Protein AF-A0A0Q2UZ73-F1 (afdb_monomer)

Radius of gyration: 14.59 Å; Cα contacts (8 Å, |Δi|>4): 124; chains: 1; bounding box: 37×30×36 Å

Nearest PDB structures (foldseek):
  9h9e-assembly1_C  TM=4.971E-01  e=5.680E+00  Homo sapiens

Structure (mmCIF, N/CA/C/O backbone):
data_AF-A0A0Q2UZ73-F1
#
_entry.id   AF-A0A0Q2UZ73-F1
#
loop_
_atom_site.group_PDB
_atom_site.id
_atom_site.type_symbol
_atom_site.label_atom_id
_atom_site.label_alt_id
_atom_site.label_comp_id
_atom_site.label_asym_id
_atom_site.label_entity_id
_atom_site.label_seq_id
_atom_site.pdbx_PDB_ins_code
_atom_site.Cartn_x
_atom_site.Cartn_y
_atom_site.Cartn_z
_atom_site.occupancy
_atom_site.B_iso_or_equiv
_atom_site.auth_seq_id
_atom_site.auth_comp_id
_atom_site.auth_asym_id
_atom_site.auth_atom_id
_atom_site.pdbx_PDB_model_num
ATOM 1 N N . MET A 1 1 ? -11.666 -22.172 12.267 1.00 48.97 1 MET A N 1
ATOM 2 C CA . MET A 1 1 ? -11.382 -21.158 13.307 1.00 48.97 1 MET A CA 1
ATOM 3 C C . MET A 1 1 ? -9.890 -20.778 13.339 1.00 48.97 1 MET A C 1
ATOM 5 O O . MET A 1 1 ? -9.358 -20.546 14.404 1.00 48.97 1 MET A O 1
ATOM 9 N N . ALA A 1 2 ? -9.209 -20.709 12.183 1.00 58.88 2 ALA A N 1
ATOM 10 C CA . ALA A 1 2 ? -7.788 -20.316 12.096 1.00 58.88 2 ALA A CA 1
ATOM 11 C C . ALA A 1 2 ? -7.580 -19.090 11.185 1.00 58.88 2 ALA A C 1
ATOM 13 O O . ALA A 1 2 ? -6.756 -18.236 11.463 1.00 58.88 2 ALA A O 1
ATOM 14 N N . ILE A 1 3 ? -8.397 -18.950 10.134 1.00 57.03 3 ILE A N 1
ATOM 15 C CA . ILE A 1 3 ? -8.316 -17.821 9.191 1.00 57.03 3 ILE A CA 1
ATOM 16 C C . ILE A 1 3 ? -8.747 -16.497 9.840 1.00 57.03 3 ILE A C 1
ATOM 18 O O . ILE A 1 3 ? -8.161 -15.456 9.571 1.00 57.03 3 ILE A O 1
ATOM 22 N N . GLY A 1 4 ? -9.750 -16.550 10.727 1.00 61.97 4 GLY A N 1
ATOM 23 C CA . GLY A 1 4 ? -10.251 -15.367 11.430 1.00 61.97 4 GLY A CA 1
ATOM 24 C C . GLY A 1 4 ? -9.203 -14.721 12.335 1.00 61.97 4 GLY A C 1
ATOM 25 O O . GLY A 1 4 ? -9.165 -13.500 12.423 1.00 61.97 4 GLY A O 1
ATOM 26 N N . ASP A 1 5 ? -8.322 -15.532 12.928 1.00 76.19 5 ASP A N 1
ATOM 27 C CA . ASP A 1 5 ? -7.237 -15.067 13.796 1.00 76.19 5 ASP A CA 1
ATOM 28 C C . ASP A 1 5 ? -6.180 -14.287 13.000 1.00 76.19 5 ASP A C 1
ATOM 30 O O . ASP A 1 5 ? -5.771 -13.196 13.383 1.00 76.19 5 ASP A O 1
ATOM 34 N N . VAL A 1 6 ? -5.823 -14.781 11.809 1.00 84.75 6 VAL A N 1
ATOM 35 C CA . VAL A 1 6 ? -4.854 -14.115 10.924 1.00 84.75 6 VAL A CA 1
ATOM 36 C C . VAL A 1 6 ? -5.387 -12.771 10.422 1.00 84.75 6 VAL A C 1
ATOM 38 O O . VAL A 1 6 ? -4.671 -11.773 10.445 1.00 84.75 6 VAL A O 1
ATOM 41 N N . THR A 1 7 ? -6.650 -12.699 9.994 1.00 88.50 7 THR A N 1
ATOM 42 C CA . THR A 1 7 ? -7.236 -11.440 9.491 1.00 88.50 7 THR A CA 1
ATOM 43 C C . THR A 1 7 ? -7.506 -10.409 10.586 1.00 88.50 7 THR A C 1
ATOM 45 O O . THR A 1 7 ? -7.670 -9.230 10.274 1.00 88.50 7 THR A O 1
ATOM 48 N N . ASN A 1 8 ? -7.549 -10.828 11.857 1.00 89.50 8 ASN A N 1
ATOM 49 C CA . ASN A 1 8 ? -7.750 -9.915 12.981 1.00 89.50 8 ASN A CA 1
ATOM 50 C C . ASN A 1 8 ? -6.467 -9.182 13.403 1.00 89.50 8 ASN A C 1
ATOM 52 O O . ASN A 1 8 ? -6.518 -8.333 14.282 1.00 89.50 8 ASN A O 1
ATOM 56 N N . GLN A 1 9 ? -5.327 -9.476 12.777 1.00 92.88 9 GLN A N 1
ATOM 57 C CA . GLN A 1 9 ? -4.052 -8.852 13.114 1.00 92.88 9 GLN A CA 1
ATOM 58 C C . GLN A 1 9 ? -3.743 -7.699 12.163 1.00 92.88 9 GLN A C 1
ATOM 60 O O . GLN A 1 9 ? -3.730 -7.863 10.937 1.00 92.88 9 GLN A O 1
ATOM 65 N N . ARG A 1 10 ? -3.392 -6.534 12.709 1.00 93.62 10 ARG A N 1
ATOM 66 C CA . ARG A 1 10 ? -2.918 -5.379 11.921 1.00 93.62 10 ARG A CA 1
ATOM 67 C C . ARG A 1 10 ? -1.673 -5.719 11.111 1.00 93.62 10 ARG A C 1
ATOM 69 O O . ARG A 1 10 ? -1.500 -5.218 9.999 1.00 93.62 10 ARG A O 1
ATOM 76 N N . GLY A 1 11 ? -0.834 -6.601 11.657 1.00 94.25 11 GLY A N 1
ATOM 77 C CA . GLY A 1 11 ? 0.359 -7.120 10.997 1.00 94.25 11 GLY A CA 1
ATOM 78 C C . GLY A 1 11 ? 0.055 -7.777 9.651 1.00 94.25 11 GLY A C 1
ATOM 79 O O . GLY A 1 11 ? 0.790 -7.551 8.694 1.00 94.25 11 GLY A O 1
ATOM 80 N N . THR A 1 12 ? -1.056 -8.505 9.527 1.00 94.69 12 THR A N 1
ATOM 81 C CA . THR A 1 12 ? -1.464 -9.162 8.274 1.00 94.69 12 THR A CA 1
ATOM 82 C C . THR A 1 12 ? -1.754 -8.146 7.175 1.00 94.69 12 THR A C 1
ATOM 84 O O . THR A 1 12 ? -1.249 -8.259 6.060 1.00 94.69 12 THR A O 1
ATOM 87 N N . TRP A 1 13 ? -2.515 -7.101 7.490 1.00 95.38 13 TRP A N 1
ATOM 8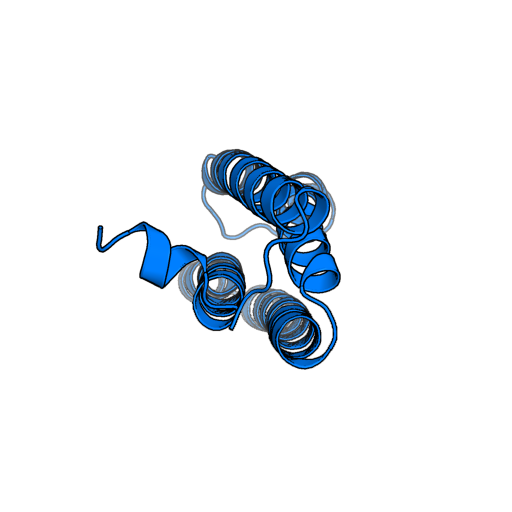8 C CA . TRP A 1 13 ? -2.849 -6.047 6.531 1.00 95.38 13 TRP A CA 1
ATOM 89 C C . TRP A 1 13 ? -1.619 -5.227 6.132 1.00 95.38 13 TRP A C 1
ATOM 91 O O . TRP A 1 13 ? -1.416 -4.941 4.952 1.00 95.38 13 TRP A O 1
ATOM 101 N N . ALA A 1 14 ? -0.759 -4.901 7.100 1.00 96.69 14 ALA A N 1
ATOM 102 C CA . ALA A 1 14 ? 0.469 -4.154 6.850 1.00 96.69 14 ALA A CA 1
ATOM 103 C C . ALA A 1 14 ? 1.478 -4.947 6.008 1.00 96.69 14 ALA A C 1
ATOM 105 O O . ALA A 1 14 ? 2.029 -4.415 5.047 1.00 96.69 14 ALA A O 1
ATOM 106 N N . THR A 1 15 ? 1.699 -6.223 6.333 1.00 96.00 15 THR A N 1
ATOM 107 C CA . THR A 1 15 ? 2.591 -7.100 5.556 1.00 96.00 15 THR A CA 1
ATOM 108 C C . THR A 1 15 ? 2.069 -7.328 4.145 1.00 96.00 15 THR A C 1
ATOM 110 O O . THR A 1 15 ? 2.860 -7.295 3.209 1.00 96.00 15 THR A O 1
ATOM 113 N N . THR A 1 16 ? 0.752 -7.471 3.973 1.00 95.62 16 THR A N 1
ATOM 114 C CA . THR A 1 16 ? 0.130 -7.583 2.647 1.00 95.62 16 THR A CA 1
ATOM 115 C C . THR A 1 16 ? 0.389 -6.335 1.802 1.00 95.62 16 THR A C 1
ATOM 117 O O . THR A 1 16 ? 0.872 -6.459 0.681 1.00 95.62 16 THR A O 1
ATOM 120 N N . MET A 1 17 ? 0.169 -5.135 2.354 1.00 96.19 17 MET A N 1
ATOM 121 C CA . MET A 1 17 ? 0.469 -3.868 1.670 1.00 96.19 17 MET A CA 1
ATOM 122 C C . MET A 1 17 ? 1.949 -3.781 1.255 1.00 96.19 17 MET A C 1
ATOM 124 O O . MET A 1 17 ? 2.264 -3.484 0.105 1.00 96.19 17 MET A O 1
ATOM 128 N N . VAL A 1 18 ? 2.875 -4.084 2.171 1.00 96.69 18 VAL A N 1
ATOM 129 C CA . VAL A 1 18 ? 4.319 -4.059 1.874 1.00 96.69 18 VAL A CA 1
ATOM 130 C C . VAL A 1 18 ? 4.684 -5.070 0.785 1.00 96.69 18 VAL A C 1
ATOM 132 O O . VAL A 1 18 ? 5.444 -4.738 -0.125 1.00 96.69 18 VAL A O 1
ATOM 135 N N . ALA A 1 19 ? 4.137 -6.286 0.856 1.00 95.00 19 ALA A N 1
ATOM 136 C CA . ALA A 1 19 ? 4.399 -7.330 -0.126 1.00 95.00 19 ALA A CA 1
ATOM 137 C C . ALA A 1 19 ? 3.952 -6.895 -1.526 1.00 95.00 19 ALA A C 1
ATOM 139 O O . ALA A 1 19 ? 4.757 -6.959 -2.454 1.00 95.00 19 ALA A O 1
ATOM 140 N N . ILE A 1 20 ? 2.723 -6.387 -1.662 1.00 92.56 20 ILE A N 1
ATOM 141 C CA . ILE A 1 20 ? 2.170 -5.921 -2.942 1.00 92.56 20 ILE A CA 1
ATOM 142 C C . ILE A 1 20 ? 3.056 -4.821 -3.547 1.00 92.56 20 ILE A C 1
ATOM 144 O O . ILE A 1 20 ? 3.501 -4.958 -4.686 1.00 92.56 20 ILE A O 1
ATOM 148 N N . ALA A 1 21 ? 3.408 -3.797 -2.763 1.00 92.81 21 ALA A N 1
ATOM 149 C CA . ALA A 1 21 ? 4.227 -2.682 -3.243 1.00 92.81 21 ALA A CA 1
ATOM 150 C C . ALA A 1 21 ? 5.657 -3.105 -3.643 1.00 92.81 21 ALA A C 1
ATOM 152 O O . ALA A 1 21 ? 6.256 -2.527 -4.551 1.00 92.81 21 ALA A O 1
ATOM 153 N N . SER A 1 22 ? 6.223 -4.128 -2.992 1.00 94.31 22 SER A N 1
ATOM 154 C CA . SER A 1 22 ? 7.602 -4.570 -3.250 1.00 94.31 22 SER A CA 1
ATOM 155 C C . SER A 1 22 ? 7.814 -5.213 -4.628 1.00 94.31 22 SER A C 1
ATOM 157 O O . SER A 1 22 ? 8.927 -5.164 -5.155 1.00 94.31 22 SER A O 1
ATOM 159 N N . PHE A 1 23 ? 6.769 -5.767 -5.254 1.00 92.44 23 PHE A N 1
ATOM 160 C CA . PHE A 1 23 ? 6.894 -6.431 -6.558 1.00 92.44 23 PHE A CA 1
ATOM 161 C C . PHE A 1 23 ? 7.304 -5.473 -7.683 1.00 92.44 23 PHE A C 1
ATOM 163 O O . PHE A 1 23 ? 8.058 -5.876 -8.567 1.00 92.44 23 PHE A O 1
ATOM 170 N N . TYR A 1 24 ? 6.913 -4.197 -7.619 1.00 90.88 24 TYR A N 1
ATOM 171 C CA . TYR A 1 24 ? 7.366 -3.187 -8.584 1.00 90.88 24 TYR A CA 1
ATOM 172 C C . TYR A 1 24 ? 8.883 -2.990 -8.564 1.00 90.88 24 TYR A C 1
ATOM 174 O O . TYR A 1 24 ? 9.493 -2.808 -9.616 1.00 90.88 24 TYR A O 1
ATOM 182 N N . VAL A 1 25 ? 9.513 -3.106 -7.391 1.00 93.88 25 VAL A N 1
ATOM 183 C CA . VAL A 1 25 ? 10.977 -3.059 -7.268 1.00 93.88 25 VAL A CA 1
ATOM 184 C C . VAL A 1 25 ? 11.610 -4.269 -7.951 1.00 93.88 25 VAL A C 1
ATOM 186 O O . VAL A 1 25 ? 12.607 -4.126 -8.650 1.00 93.88 25 VAL A O 1
ATOM 189 N N . VAL A 1 26 ? 11.015 -5.457 -7.801 1.00 94.44 26 VAL A N 1
ATOM 190 C CA . VAL A 1 26 ? 11.495 -6.680 -8.465 1.00 94.44 26 VAL A CA 1
ATOM 191 C C . VAL A 1 26 ? 11.408 -6.542 -9.985 1.00 94.44 26 VAL A C 1
ATOM 193 O O . VAL A 1 26 ? 12.374 -6.858 -10.678 1.00 94.44 26 VAL A O 1
ATOM 196 N N . PHE A 1 27 ? 10.296 -6.017 -10.505 1.00 92.19 27 PHE A N 1
ATOM 197 C CA . PHE A 1 27 ? 10.153 -5.764 -11.939 1.00 92.19 27 PHE A CA 1
ATOM 198 C C . PHE A 1 27 ? 11.155 -4.721 -12.443 1.00 92.19 27 PHE A C 1
ATOM 200 O O . PHE A 1 27 ? 11.766 -4.931 -13.488 1.00 92.19 27 PHE A O 1
ATOM 207 N N . ALA A 1 28 ? 11.386 -3.645 -11.689 1.00 92.25 28 ALA A N 1
ATOM 208 C CA . ALA A 1 28 ? 12.385 -2.636 -12.037 1.00 92.25 28 ALA A CA 1
ATOM 209 C C . ALA A 1 28 ? 13.818 -3.203 -12.036 1.00 92.25 28 ALA A C 1
ATOM 211 O O . ALA A 1 28 ? 14.637 -2.877 -12.889 1.00 92.25 28 ALA A O 1
ATOM 212 N N . ILE A 1 29 ? 14.140 -4.103 -11.102 1.00 94.69 29 ILE A N 1
ATOM 213 C CA . ILE A 1 29 ? 15.432 -4.806 -11.111 1.00 94.69 29 ILE A CA 1
ATOM 214 C C . ILE A 1 29 ? 15.555 -5.680 -12.366 1.00 94.69 29 ILE A C 1
ATOM 216 O O . ILE A 1 29 ? 16.630 -5.752 -12.960 1.00 94.69 29 ILE A O 1
ATOM 220 N N . GLN A 1 30 ? 14.464 -6.325 -12.784 1.00 93.94 30 GLN A N 1
ATOM 221 C CA . GLN A 1 30 ? 14.435 -7.162 -13.982 1.00 93.94 30 GLN A CA 1
ATOM 222 C C . GLN A 1 30 ? 14.572 -6.352 -15.283 1.00 93.94 30 GLN A C 1
ATOM 224 O O . GLN A 1 30 ? 15.186 -6.853 -16.226 1.00 93.94 30 GLN A O 1
ATOM 229 N N . SER A 1 31 ? 14.028 -5.131 -15.354 1.00 89.50 31 SER A N 1
ATOM 230 C CA . SER A 1 31 ? 14.192 -4.248 -16.522 1.00 89.50 31 SER A CA 1
ATOM 231 C C . SER A 1 31 ? 15.629 -3.728 -16.664 1.00 89.50 31 SER A C 1
ATOM 233 O O . SER A 1 31 ? 16.082 -3.464 -17.778 1.00 89.50 31 SER A O 1
ATOM 235 N N . GLY A 1 32 ? 16.366 -3.634 -15.551 1.00 89.94 32 GLY A N 1
ATOM 236 C CA . GLY A 1 32 ? 17.765 -3.206 -15.512 1.00 89.94 32 GLY A CA 1
ATOM 237 C C . GLY A 1 32 ? 17.961 -1.687 -15.559 1.00 89.94 32 GLY A C 1
ATOM 238 O O . GLY A 1 32 ? 19.105 -1.229 -15.595 1.00 89.94 32 GLY A O 1
ATOM 239 N N . ASP A 1 33 ? 16.883 -0.899 -15.535 1.00 90.94 33 ASP A N 1
ATOM 240 C CA . ASP A 1 33 ? 16.959 0.562 -15.510 1.00 90.94 33 ASP A CA 1
ATOM 241 C C . ASP A 1 33 ? 17.137 1.075 -14.071 1.00 90.94 33 ASP A C 1
ATOM 243 O O . ASP A 1 33 ? 16.291 0.900 -13.195 1.00 90.94 33 ASP A O 1
ATOM 247 N N . THR A 1 34 ? 18.254 1.766 -13.823 1.00 93.44 34 THR A N 1
ATOM 248 C CA . THR A 1 34 ? 18.570 2.331 -12.502 1.00 93.44 34 THR A CA 1
ATOM 249 C C . THR A 1 34 ? 17.540 3.367 -12.056 1.00 93.44 34 THR A C 1
ATOM 251 O O . THR A 1 34 ? 17.223 3.441 -10.867 1.00 93.44 34 THR A O 1
ATOM 254 N N . LEU A 1 35 ? 17.012 4.169 -12.985 1.00 91.88 35 LEU A N 1
ATOM 255 C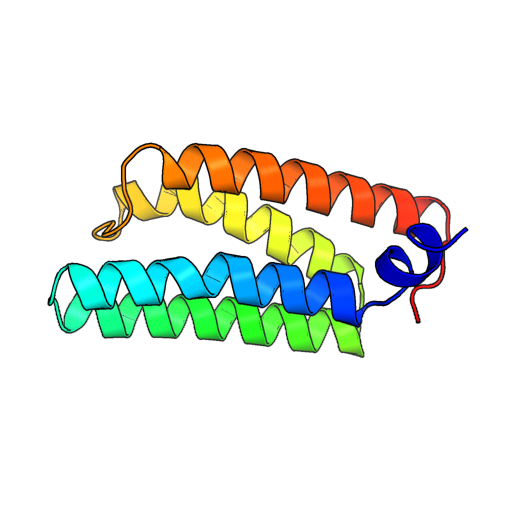 CA . LEU A 1 35 ? 16.015 5.183 -12.664 1.00 91.88 35 LEU A CA 1
ATOM 256 C C . LEU A 1 35 ? 14.703 4.528 -12.228 1.00 91.88 35 LEU A C 1
ATOM 258 O O . LEU A 1 35 ? 14.140 4.932 -11.210 1.00 91.88 35 LEU A O 1
ATOM 262 N N . GLU A 1 36 ? 14.254 3.493 -12.942 1.00 91.00 36 GLU A N 1
ATOM 263 C CA . GLU A 1 36 ? 13.068 2.721 -12.555 1.00 91.00 36 GLU A CA 1
ATOM 264 C C . GLU A 1 36 ? 13.252 2.094 -11.171 1.00 91.00 36 GLU A C 1
ATOM 266 O O . GLU A 1 36 ? 12.363 2.210 -10.326 1.00 91.00 36 GLU A O 1
ATOM 271 N N . ILE A 1 37 ? 14.420 1.507 -10.889 1.00 94.00 37 ILE A N 1
ATOM 272 C CA . ILE A 1 37 ? 14.712 0.911 -9.576 1.00 94.00 37 ILE A CA 1
ATOM 273 C C . ILE A 1 37 ? 14.593 1.959 -8.467 1.00 94.00 37 ILE A C 1
ATOM 275 O O . ILE A 1 37 ? 13.932 1.708 -7.458 1.00 94.00 37 ILE A O 1
ATOM 279 N N . VAL A 1 38 ? 15.202 3.137 -8.637 1.00 95.56 38 VAL A N 1
ATOM 280 C CA . VAL A 1 38 ? 15.167 4.209 -7.628 1.00 95.56 38 VAL A CA 1
ATOM 281 C C . VAL A 1 38 ? 13.741 4.714 -7.409 1.00 95.56 38 VAL A C 1
ATOM 283 O O . VAL A 1 38 ? 13.308 4.839 -6.260 1.00 95.56 38 VAL A O 1
ATOM 286 N N . VAL A 1 39 ? 12.998 4.970 -8.489 1.00 93.12 39 VAL A N 1
ATOM 287 C CA . VAL A 1 39 ? 11.619 5.474 -8.417 1.00 93.12 39 VAL A CA 1
ATOM 288 C C . VAL A 1 39 ? 10.703 4.460 -7.733 1.00 93.12 39 VAL A C 1
ATOM 290 O O . VAL A 1 39 ? 10.037 4.802 -6.752 1.00 93.12 39 VAL A O 1
ATOM 293 N N . HIS A 1 40 ? 10.712 3.204 -8.184 1.00 92.88 40 HIS A N 1
ATOM 294 C CA . HIS A 1 40 ? 9.850 2.154 -7.630 1.00 92.88 40 HIS A CA 1
ATOM 295 C C . HIS A 1 40 ? 10.241 1.774 -6.199 1.00 92.88 40 HIS A C 1
ATOM 297 O O . HIS A 1 40 ? 9.365 1.508 -5.378 1.00 92.88 40 HIS A O 1
ATOM 303 N N . THR A 1 41 ? 11.525 1.857 -5.836 1.00 95.75 41 THR A N 1
ATOM 304 C CA . THR A 1 41 ? 11.968 1.697 -4.437 1.00 95.75 41 THR A CA 1
ATOM 305 C C . THR A 1 41 ? 11.454 2.830 -3.550 1.00 95.75 41 THR A C 1
ATOM 307 O O . THR A 1 41 ? 10.998 2.582 -2.431 1.00 95.75 41 THR A O 1
ATOM 310 N N . GLY A 1 42 ? 11.488 4.075 -4.035 1.00 95.62 42 GLY A N 1
ATOM 311 C CA . GLY A 1 42 ? 10.937 5.225 -3.316 1.00 95.62 42 GLY A CA 1
ATOM 312 C C . GLY A 1 42 ? 9.434 5.086 -3.068 1.00 95.62 42 GLY A C 1
ATOM 313 O O . GLY A 1 42 ? 8.968 5.293 -1.946 1.00 95.62 42 GLY A O 1
ATOM 314 N N . LEU A 1 43 ? 8.686 4.655 -4.086 1.00 93.94 43 LEU A N 1
ATOM 315 C CA . LEU A 1 43 ? 7.248 4.391 -3.990 1.00 93.94 43 LEU A CA 1
ATOM 316 C C . LEU A 1 43 ? 6.937 3.253 -3.013 1.00 93.94 43 LEU A C 1
ATOM 318 O O . LEU A 1 43 ? 6.121 3.431 -2.105 1.00 93.94 43 LEU A O 1
ATOM 322 N N . ALA A 1 44 ? 7.639 2.122 -3.129 1.00 95.50 44 ALA A N 1
ATOM 323 C CA . ALA A 1 44 ? 7.498 1.000 -2.204 1.00 95.50 44 ALA A CA 1
ATOM 324 C C . ALA A 1 44 ? 7.807 1.415 -0.755 1.00 95.50 44 ALA A C 1
ATOM 326 O O . ALA A 1 44 ? 7.092 1.032 0.171 1.00 95.50 44 ALA A O 1
ATOM 327 N N . THR A 1 45 ? 8.817 2.267 -0.554 1.00 97.12 45 THR A N 1
ATOM 328 C CA . THR A 1 45 ? 9.150 2.835 0.762 1.00 97.12 45 THR A CA 1
ATOM 329 C C . THR A 1 45 ? 8.022 3.720 1.297 1.00 97.12 45 THR A C 1
ATOM 331 O O . THR A 1 45 ? 7.685 3.635 2.479 1.00 97.12 45 THR A O 1
ATOM 334 N N . GLY A 1 46 ? 7.395 4.534 0.442 1.00 96.69 46 GLY A N 1
ATOM 335 C CA . GLY A 1 46 ? 6.233 5.348 0.804 1.00 96.69 46 GLY A CA 1
ATOM 336 C C . GLY A 1 46 ? 5.048 4.501 1.277 1.00 96.69 46 GLY A C 1
ATOM 337 O O . GLY A 1 46 ? 4.500 4.748 2.354 1.00 96.69 46 GLY A O 1
ATOM 338 N N . PHE A 1 47 ? 4.700 3.448 0.532 1.00 96.88 47 PHE A N 1
ATOM 339 C CA . PHE A 1 47 ? 3.642 2.516 0.938 1.00 96.88 47 PHE A CA 1
ATOM 340 C C . PHE A 1 47 ? 4.001 1.725 2.198 1.00 96.88 47 PHE A C 1
ATOM 342 O O . PHE A 1 47 ? 3.143 1.530 3.058 1.00 96.88 47 PHE A O 1
ATOM 349 N N . ALA A 1 48 ? 5.265 1.335 2.373 1.00 97.12 48 ALA A N 1
ATOM 350 C CA . ALA A 1 48 ? 5.722 0.700 3.605 1.00 97.12 48 ALA A CA 1
ATOM 351 C C . ALA A 1 48 ? 5.604 1.640 4.815 1.00 97.12 48 ALA A C 1
ATOM 353 O O . ALA A 1 48 ? 5.155 1.220 5.882 1.00 97.12 48 ALA A O 1
ATOM 354 N N . ALA A 1 49 ? 5.933 2.925 4.654 1.00 97.56 49 ALA A N 1
ATOM 355 C CA . ALA A 1 49 ? 5.739 3.923 5.700 1.00 97.56 49 ALA A CA 1
ATOM 356 C C . ALA A 1 49 ? 4.253 4.077 6.060 1.00 97.56 49 ALA A C 1
ATOM 358 O O . ALA A 1 49 ? 3.909 4.050 7.244 1.00 97.56 49 ALA A O 1
ATOM 359 N N . LEU A 1 50 ? 3.362 4.155 5.063 1.00 97.25 50 LEU A N 1
ATOM 360 C CA . LEU A 1 50 ? 1.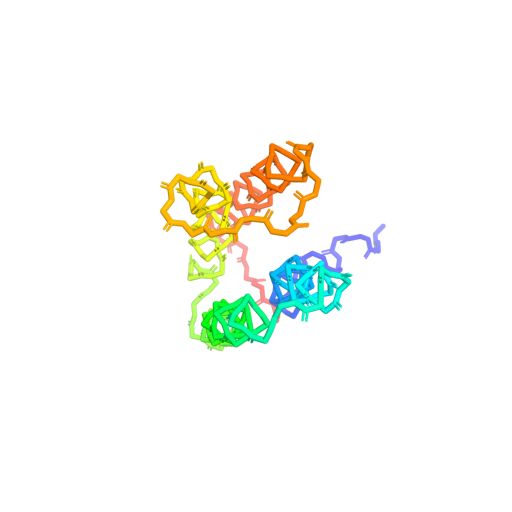912 4.172 5.287 1.00 97.25 50 LEU A CA 1
ATOM 361 C C . LEU A 1 50 ? 1.424 2.904 5.996 1.00 97.25 50 LEU A C 1
ATOM 363 O O . LEU A 1 50 ? 0.605 2.999 6.909 1.00 97.25 50 LEU A O 1
ATOM 367 N N . ALA A 1 51 ? 1.956 1.734 5.638 1.00 96.81 51 ALA A N 1
ATOM 368 C CA . ALA A 1 51 ? 1.620 0.472 6.286 1.00 96.81 51 ALA A CA 1
ATOM 369 C C . ALA A 1 51 ? 2.041 0.455 7.765 1.00 96.81 51 ALA A C 1
ATOM 371 O O . ALA A 1 51 ? 1.253 0.074 8.631 1.00 96.81 51 ALA A O 1
ATOM 372 N N . ILE A 1 52 ? 3.250 0.931 8.079 1.00 96.44 52 ILE A N 1
ATOM 373 C CA . ILE A 1 52 ? 3.745 1.045 9.460 1.00 96.44 52 ILE A CA 1
ATOM 374 C C . ILE A 1 52 ? 2.883 2.026 10.261 1.00 96.44 52 ILE A C 1
ATOM 376 O O . ILE A 1 52 ? 2.465 1.718 11.381 1.00 96.44 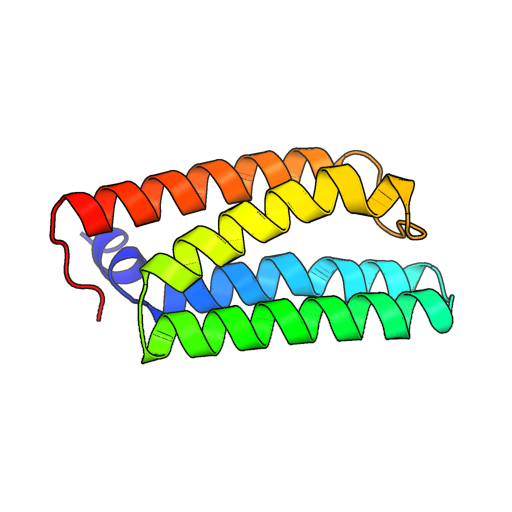52 ILE A O 1
ATOM 380 N N . VAL A 1 53 ? 2.603 3.200 9.693 1.00 96.81 53 VAL A N 1
ATOM 381 C CA . VAL A 1 53 ? 1.767 4.227 10.327 1.00 96.81 53 VAL A CA 1
ATOM 382 C C . VAL A 1 53 ? 0.354 3.697 10.556 1.00 96.81 53 VAL A C 1
ATOM 384 O O . VAL A 1 53 ? -0.184 3.850 11.652 1.00 96.81 53 VAL A O 1
ATOM 387 N N . GLY A 1 54 ? -0.241 3.028 9.573 1.00 94.69 54 GLY A N 1
ATOM 388 C CA . GLY A 1 54 ? -1.586 2.487 9.705 1.00 94.69 54 GLY A CA 1
ATOM 389 C C . GLY A 1 54 ? -1.679 1.316 10.680 1.00 94.69 54 GLY A C 1
ATOM 390 O O . GLY A 1 54 ? -2.635 1.237 11.447 1.00 94.69 54 GLY A O 1
ATOM 391 N N . ALA A 1 55 ? -0.652 0.470 10.763 1.00 94.69 55 ALA A N 1
ATOM 392 C CA . ALA A 1 55 ? -0.596 -0.569 11.787 1.00 94.69 55 ALA A CA 1
ATOM 393 C C . ALA A 1 55 ? -0.516 0.028 13.203 1.00 94.69 55 ALA A C 1
ATOM 395 O O . ALA A 1 55 ? -1.216 -0.424 14.108 1.00 94.69 55 ALA A O 1
ATOM 396 N N . ARG A 1 56 ? 0.299 1.071 13.406 1.00 93.69 56 ARG A N 1
ATOM 397 C CA . ARG A 1 56 ? 0.544 1.634 14.746 1.00 93.69 56 ARG A CA 1
ATOM 398 C C . ARG A 1 56 ? -0.506 2.635 15.211 1.00 93.69 56 ARG A C 1
ATOM 400 O O . ARG A 1 56 ? -0.797 2.686 16.400 1.00 93.69 56 ARG A O 1
ATOM 407 N N . ILE A 1 57 ? -1.037 3.448 14.301 1.00 92.94 57 ILE A N 1
ATOM 408 C CA . ILE A 1 57 ? -1.875 4.602 14.647 1.00 92.94 57 ILE A CA 1
ATOM 409 C C . ILE A 1 57 ? -3.339 4.328 14.313 1.00 92.94 57 ILE A C 1
ATOM 411 O O . ILE A 1 57 ? -4.204 4.478 15.172 1.00 92.94 57 ILE A O 1
ATOM 415 N N . SER A 1 58 ? -3.641 3.917 13.078 1.00 93.19 58 SER A N 1
ATOM 416 C CA . SER A 1 58 ? -5.026 3.739 12.635 1.00 93.19 58 SER A CA 1
ATOM 417 C C . SER A 1 58 ? -5.146 2.785 11.455 1.00 93.19 58 SER A C 1
ATOM 419 O O . SER A 1 58 ? -4.668 3.075 10.359 1.00 93.19 58 SER A O 1
ATOM 421 N N . SER A 1 59 ? -5.888 1.694 11.642 1.00 94.44 59 SER A N 1
ATOM 422 C CA . SER A 1 59 ? -6.147 0.709 10.588 1.00 94.44 59 SER A CA 1
ATOM 423 C C . SER A 1 59 ? -6.926 1.282 9.395 1.00 94.44 59 SER A C 1
ATOM 425 O O . SER A 1 59 ? -6.880 0.716 8.308 1.00 94.44 59 SER A O 1
ATOM 427 N N . TRP A 1 60 ? -7.582 2.438 9.545 1.00 95.88 60 TRP A N 1
ATOM 428 C CA . TRP A 1 60 ? -8.164 3.160 8.407 1.00 95.88 60 TRP A CA 1
ATOM 429 C C . TRP A 1 60 ? -7.105 3.647 7.417 1.00 95.88 60 TRP A C 1
ATOM 431 O O . TRP A 1 60 ? -7.362 3.679 6.217 1.00 95.88 60 TRP A O 1
ATOM 441 N N . ILE A 1 61 ? -5.901 3.968 7.897 1.00 96.06 61 ILE A N 1
ATOM 442 C CA . ILE A 1 61 ? -4.772 4.337 7.036 1.00 96.06 61 ILE A CA 1
ATOM 443 C C . ILE A 1 61 ? -4.310 3.119 6.229 1.00 96.06 61 ILE A C 1
ATOM 445 O O . ILE A 1 61 ? -3.967 3.282 5.068 1.00 96.06 61 ILE A O 1
ATOM 449 N N . LEU A 1 62 ? -4.362 1.901 6.788 1.00 95.56 62 LEU A N 1
ATOM 450 C CA . LEU A 1 62 ? -4.074 0.672 6.032 1.00 95.56 62 LEU A CA 1
ATOM 451 C C . LEU A 1 62 ? -5.089 0.452 4.906 1.00 95.56 62 LEU A C 1
ATOM 453 O O . LEU A 1 62 ? -4.693 0.178 3.777 1.00 95.56 62 LEU A O 1
ATOM 457 N N . ALA A 1 63 ? -6.383 0.627 5.190 1.00 96.12 63 ALA A N 1
ATOM 458 C CA . ALA A 1 63 ? -7.425 0.528 4.166 1.00 96.12 63 ALA A CA 1
ATOM 459 C C . ALA A 1 63 ? -7.235 1.584 3.063 1.00 96.12 63 ALA A C 1
ATOM 461 O O . ALA A 1 63 ? -7.335 1.271 1.878 1.00 96.12 63 ALA A O 1
ATOM 462 N N . ALA A 1 64 ? -6.906 2.822 3.447 1.00 96.44 64 ALA A N 1
ATOM 463 C CA . ALA A 1 64 ? -6.616 3.897 2.504 1.00 96.44 64 ALA A CA 1
ATOM 464 C C . ALA A 1 64 ? -5.329 3.650 1.698 1.00 96.44 64 ALA A C 1
ATOM 466 O O . ALA A 1 64 ? -5.296 3.974 0.516 1.00 96.44 64 ALA A O 1
ATOM 467 N N . ALA A 1 65 ? -4.291 3.068 2.305 1.00 96.12 65 ALA A N 1
ATOM 468 C CA . ALA A 1 65 ? -3.038 2.736 1.630 1.00 96.12 65 ALA A CA 1
ATOM 469 C C . ALA A 1 65 ? -3.242 1.653 0.565 1.00 96.12 65 ALA A C 1
ATOM 471 O O . ALA A 1 65 ? -2.774 1.835 -0.555 1.00 96.12 65 ALA A O 1
ATOM 472 N N . LEU A 1 66 ? -3.997 0.593 0.884 1.00 95.62 66 LEU A N 1
ATOM 473 C CA . LEU A 1 66 ? -4.371 -0.452 -0.077 1.00 95.62 66 LEU A CA 1
ATOM 474 C C . LEU A 1 66 ? -5.126 0.158 -1.257 1.00 95.62 66 LEU A C 1
ATOM 476 O O . LEU A 1 66 ? -4.696 0.039 -2.398 1.00 95.62 66 LEU A O 1
ATOM 480 N N . LEU A 1 67 ? -6.199 0.905 -0.986 1.00 95.31 67 LEU A N 1
ATOM 481 C CA . LEU A 1 67 ? -6.973 1.544 -2.049 1.00 95.31 67 LEU A CA 1
ATOM 482 C C . LEU A 1 67 ? -6.123 2.523 -2.877 1.00 95.31 67 LEU A C 1
ATOM 484 O O . LEU A 1 67 ? -6.232 2.564 -4.100 1.00 95.31 67 LEU A O 1
ATOM 488 N N . GLY A 1 68 ? -5.270 3.301 -2.209 1.00 93.25 68 GLY A N 1
ATOM 489 C CA . GLY A 1 68 ? -4.358 4.247 -2.840 1.00 93.25 68 GLY A CA 1
ATOM 490 C C . GLY A 1 68 ? -3.333 3.570 -3.746 1.00 93.25 68 GLY A C 1
ATOM 491 O O . GLY A 1 68 ? -3.027 4.118 -4.800 1.00 93.25 68 GLY A O 1
ATOM 492 N N . HIS A 1 69 ? -2.851 2.381 -3.385 1.00 93.19 69 HIS A N 1
ATOM 493 C CA . HIS A 1 69 ? -1.966 1.580 -4.229 1.00 93.19 69 HIS A CA 1
ATOM 494 C C . HIS A 1 69 ? -2.682 1.083 -5.485 1.00 93.19 69 HIS A C 1
ATOM 496 O O . HIS A 1 69 ? -2.192 1.296 -6.589 1.00 93.19 69 HIS A O 1
ATOM 502 N N . GLY A 1 70 ? -3.894 0.541 -5.352 1.00 88.00 70 GLY A N 1
ATOM 503 C CA . GLY A 1 70 ? -4.662 0.092 -6.515 1.00 88.00 70 GLY A CA 1
ATOM 504 C C . GLY A 1 70 ? -4.960 1.236 -7.490 1.00 88.00 70 GLY A C 1
ATOM 505 O O . GLY A 1 70 ? -4.856 1.077 -8.704 1.00 88.00 70 GLY A O 1
ATOM 506 N N . VAL A 1 71 ? -5.280 2.422 -6.960 1.00 87.94 71 VAL A N 1
ATOM 507 C CA . VAL A 1 71 ? -5.425 3.648 -7.761 1.00 87.94 71 VAL A CA 1
ATOM 508 C C . VAL A 1 71 ? -4.094 4.029 -8.410 1.00 87.94 71 VAL A C 1
ATOM 510 O O . VAL A 1 71 ? -4.059 4.310 -9.609 1.00 87.94 71 VAL A O 1
ATOM 513 N N . PHE A 1 72 ? -3.002 4.019 -7.644 1.00 87.12 72 PHE A N 1
ATOM 514 C CA . PHE A 1 72 ? -1.665 4.305 -8.152 1.00 87.12 72 PHE A CA 1
ATOM 515 C C . PHE A 1 72 ? -1.320 3.401 -9.339 1.00 87.12 72 PHE A C 1
ATOM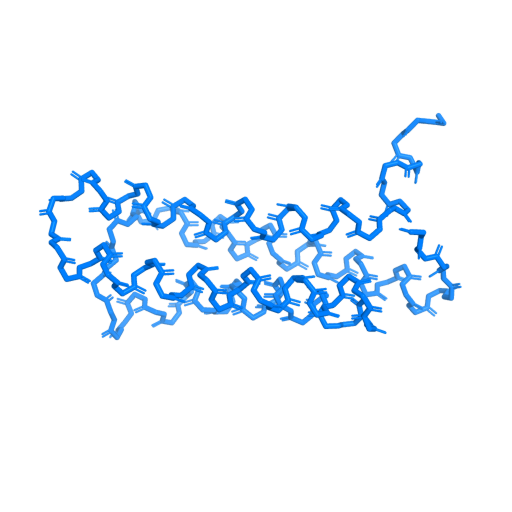 517 O O . PHE A 1 72 ? -0.922 3.921 -10.372 1.00 87.12 72 PHE A O 1
ATOM 524 N N . ASP A 1 73 ? -1.590 2.103 -9.274 1.00 84.31 73 ASP A N 1
ATOM 525 C CA . ASP A 1 73 ? -1.290 1.150 -10.347 1.00 84.31 73 ASP A CA 1
ATOM 526 C C . ASP A 1 73 ? -1.970 1.466 -11.688 1.00 84.31 73 ASP A C 1
ATOM 528 O O . ASP A 1 73 ? -1.405 1.209 -12.755 1.00 84.31 73 ASP A O 1
ATOM 532 N N . VAL A 1 74 ? -3.163 2.066 -11.662 1.00 81.94 74 VAL A N 1
ATOM 533 C CA . VAL A 1 74 ? -3.889 2.460 -12.882 1.00 81.94 74 VAL A CA 1
ATOM 534 C C . VAL A 1 74 ? -3.314 3.738 -13.493 1.00 81.94 74 VAL A C 1
ATOM 536 O O . VAL A 1 74 ? -3.226 3.858 -14.716 1.00 81.94 74 VAL A O 1
ATOM 539 N N . PHE A 1 75 ? -2.932 4.704 -12.656 1.00 80.00 75 PHE A N 1
ATOM 540 C CA . PHE A 1 75 ? -2.515 6.033 -13.115 1.00 80.00 75 PHE A CA 1
ATOM 541 C C . PHE A 1 75 ? -1.003 6.169 -13.299 1.00 80.00 75 PHE A C 1
ATOM 543 O O . PHE A 1 75 ? -0.554 6.904 -14.178 1.00 80.00 75 PHE A O 1
ATOM 550 N N . ALA A 1 76 ? -0.206 5.454 -12.509 1.00 77.62 76 ALA A N 1
ATOM 551 C CA . ALA A 1 76 ? 1.247 5.553 -12.510 1.00 77.62 76 ALA A CA 1
ATOM 552 C C . ALA A 1 76 ? 1.835 5.180 -13.865 1.00 77.62 76 ALA A C 1
ATOM 554 O O . ALA A 1 76 ? 2.717 5.883 -14.341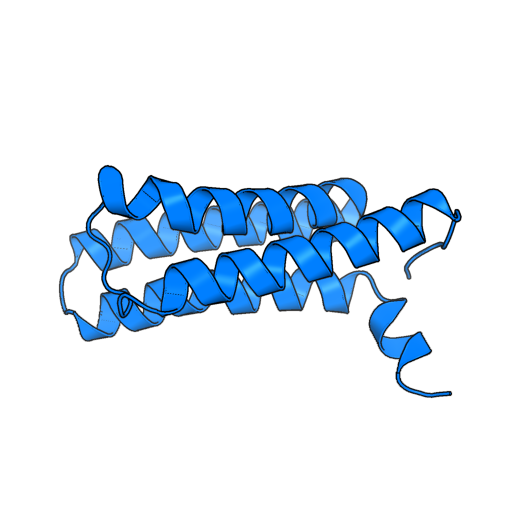 1.00 77.62 76 ALA A O 1
ATOM 555 N N . GLY A 1 77 ? 1.288 4.162 -14.537 1.00 73.56 77 GLY A N 1
ATOM 556 C CA . GLY A 1 77 ? 1.728 3.772 -15.879 1.00 73.56 77 GLY A CA 1
ATOM 557 C C . GLY A 1 77 ? 1.519 4.842 -16.960 1.00 73.56 77 GLY A C 1
ATOM 558 O O . GLY A 1 77 ? 2.074 4.711 -18.046 1.00 73.56 77 GLY A O 1
ATOM 559 N N . GLN A 1 78 ? 0.743 5.901 -16.692 1.00 74.69 78 GLN A N 1
ATOM 560 C CA . GLN A 1 78 ? 0.594 7.039 -17.610 1.00 74.69 78 GLN A CA 1
ATOM 561 C C . GLN A 1 78 ? 1.639 8.141 -17.389 1.00 74.69 78 GLN A C 1
ATOM 563 O O . GLN A 1 78 ? 1.791 9.015 -18.240 1.00 74.69 78 GLN A O 1
ATOM 568 N N . VAL A 1 79 ? 2.334 8.124 -16.250 1.00 71.44 79 VAL A N 1
ATOM 569 C CA . VAL A 1 79 ? 3.239 9.202 -15.810 1.00 71.44 79 VAL A CA 1
ATOM 570 C C . VAL A 1 79 ? 4.672 8.697 -15.622 1.00 71.44 79 VAL A C 1
ATOM 572 O O . VAL A 1 79 ? 5.627 9.449 -15.800 1.00 71.44 79 VAL A O 1
ATOM 575 N N . ILE A 1 80 ? 4.824 7.425 -15.266 1.00 77.94 80 ILE A N 1
ATOM 576 C CA . ILE A 1 80 ? 6.072 6.771 -14.890 1.00 77.94 80 ILE A CA 1
ATOM 577 C C . ILE A 1 80 ? 6.224 5.521 -15.756 1.00 77.94 80 ILE A C 1
ATOM 579 O O . ILE A 1 80 ? 5.245 4.834 -16.054 1.00 77.94 80 ILE A O 1
ATOM 583 N N . ALA A 1 81 ? 7.461 5.216 -16.147 1.00 80.12 81 ALA A N 1
ATOM 584 C CA . ALA A 1 81 ? 7.769 3.962 -16.814 1.00 80.12 81 ALA A CA 1
ATOM 585 C C . ALA A 1 81 ? 7.353 2.776 -15.924 1.00 80.12 81 ALA A C 1
ATOM 587 O O . ALA A 1 81 ? 7.683 2.711 -14.733 1.00 80.12 81 ALA A O 1
ATOM 588 N N . ASN A 1 82 ? 6.554 1.879 -16.501 1.00 83.62 82 ASN A N 1
ATOM 589 C CA . ASN A 1 82 ? 5.993 0.739 -15.796 1.00 83.62 82 ASN A CA 1
ATOM 590 C C . ASN A 1 82 ? 6.772 -0.533 -16.169 1.00 83.62 82 ASN A C 1
ATOM 592 O O . ASN A 1 82 ? 6.572 -1.047 -17.272 1.00 83.62 82 ASN A O 1
ATOM 596 N N . PRO A 1 83 ? 7.626 -1.056 -15.272 1.00 83.88 83 PRO A N 1
ATOM 597 C CA . PRO A 1 83 ? 8.388 -2.273 -15.529 1.00 83.88 83 PRO A CA 1
ATOM 598 C C . PRO A 1 83 ? 7.528 -3.541 -15.422 1.00 83.88 83 PRO A C 1
ATOM 600 O O . PRO A 1 83 ? 7.971 -4.625 -15.802 1.00 83.88 83 PRO A O 1
ATOM 603 N N . ALA A 1 84 ? 6.314 -3.439 -14.871 1.00 87.56 84 ALA A N 1
ATOM 604 C CA . ALA A 1 84 ? 5.450 -4.581 -14.639 1.00 87.56 84 ALA A CA 1
ATOM 605 C C . ALA A 1 84 ? 4.759 -5.050 -15.936 1.00 87.56 84 ALA A C 1
ATOM 607 O O . ALA A 1 84 ? 4.442 -4.245 -16.817 1.00 87.56 84 ALA A O 1
ATOM 608 N N . PRO A 1 85 ? 4.440 -6.351 -16.054 1.00 88.69 85 PRO A N 1
ATOM 609 C CA . PRO A 1 85 ? 3.594 -6.849 -17.133 1.00 88.69 85 PRO A CA 1
ATOM 610 C C . PRO A 1 85 ? 2.232 -6.141 -17.162 1.00 88.69 85 PRO A C 1
ATOM 612 O O . PRO A 1 85 ? 1.651 -5.862 -16.116 1.00 88.69 85 PRO A O 1
ATOM 615 N N . GLY A 1 86 ? 1.649 -5.946 -18.348 1.00 86.88 86 GLY A N 1
ATOM 616 C CA . GLY A 1 86 ? 0.391 -5.194 -18.497 1.00 86.88 86 GLY A CA 1
ATOM 617 C C . GLY A 1 86 ? -0.827 -5.754 -17.739 1.00 86.88 86 GLY A C 1
ATOM 618 O O . GLY A 1 86 ? -1.801 -5.036 -17.540 1.00 86.88 86 GLY A O 1
ATOM 619 N N . TRP A 1 87 ? -0.791 -7.014 -17.292 1.00 88.31 87 TRP A N 1
ATOM 620 C CA . TRP A 1 87 ? -1.842 -7.618 -16.462 1.00 88.31 87 TRP A CA 1
ATOM 621 C C . TRP A 1 87 ? -1.681 -7.333 -14.961 1.00 88.31 87 TRP A C 1
ATOM 623 O O . TRP A 1 87 ? -2.641 -7.508 -14.211 1.00 88.31 87 TRP A O 1
ATOM 633 N N . TRP A 1 88 ? -0.495 -6.900 -14.523 1.00 89.81 88 TRP A N 1
ATOM 634 C CA . TRP A 1 88 ? -0.168 -6.711 -13.111 1.00 89.81 88 TRP A CA 1
ATOM 635 C C . TRP A 1 88 ? -0.986 -5.581 -12.482 1.00 89.81 88 TRP A C 1
ATOM 637 O O . TRP A 1 88 ? -1.657 -5.808 -11.482 1.00 89.81 88 TRP A O 1
ATOM 647 N N . GLY A 1 89 ? -1.031 -4.407 -13.120 1.00 89.25 89 G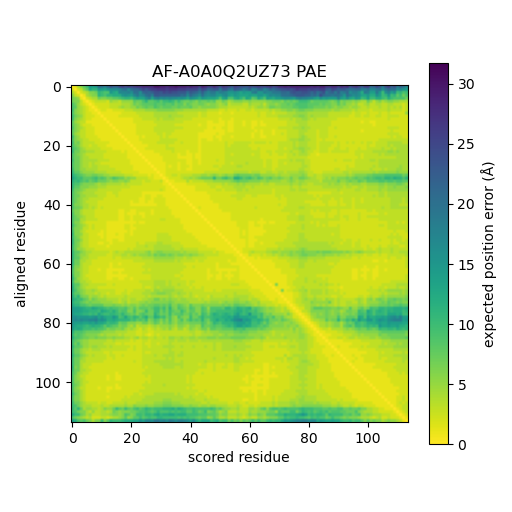LY A N 1
ATOM 648 C CA . GLY A 1 89 ? -1.800 -3.260 -12.620 1.00 89.25 89 GLY A CA 1
ATOM 649 C C . GLY A 1 89 ? -3.295 -3.563 -12.403 1.00 89.25 89 GLY A C 1
ATOM 650 O O . GLY A 1 89 ? -3.802 -3.344 -11.304 1.00 89.25 89 GLY A O 1
ATOM 651 N N . PRO A 1 90 ? -4.020 -4.134 -13.390 1.00 89.44 90 PRO A N 1
ATOM 652 C CA . PRO A 1 90 ? -5.415 -4.549 -13.202 1.00 89.44 90 PRO A CA 1
ATOM 653 C C . PRO A 1 90 ? -5.614 -5.594 -12.096 1.00 89.44 90 PRO A C 1
ATOM 655 O O . PRO A 1 90 ? -6.620 -5.558 -11.386 1.00 89.44 90 PRO A O 1
ATOM 658 N N . PHE A 1 91 ? -4.670 -6.527 -11.944 1.00 90.44 91 PHE A N 1
ATOM 659 C CA . PHE A 1 91 ? -4.701 -7.530 -10.881 1.00 90.44 91 PHE A CA 1
ATOM 660 C C . PHE A 1 91 ? -4.535 -6.893 -9.495 1.00 90.44 91 PHE A C 1
ATOM 662 O O . PHE A 1 91 ? -5.346 -7.160 -8.604 1.00 90.44 91 PHE A O 1
ATOM 669 N N . CYS A 1 92 ? -3.541 -6.016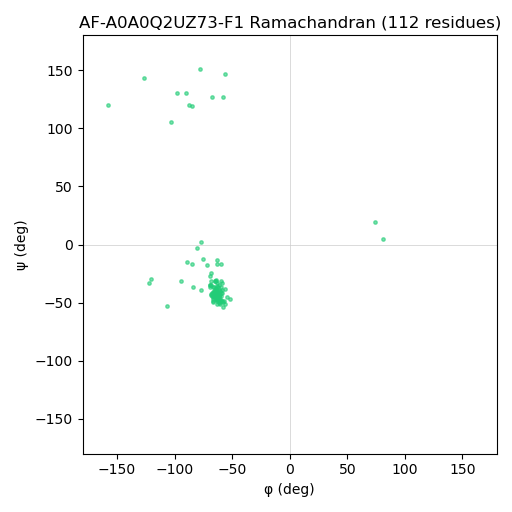 -9.334 1.00 92.38 92 CYS A N 1
ATOM 670 C CA . CYS A 1 92 ? -3.303 -5.265 -8.105 1.00 92.38 92 CYS A CA 1
ATOM 671 C C . CYS A 1 92 ? -4.502 -4.400 -7.736 1.00 92.38 92 CYS A C 1
ATOM 673 O O . CYS A 1 92 ? -4.996 -4.532 -6.623 1.00 92.38 92 CYS A O 1
ATOM 675 N N . LEU A 1 93 ? -5.068 -3.637 -8.680 1.00 91.62 93 LEU A N 1
ATOM 676 C CA . LEU A 1 93 ? -6.302 -2.879 -8.449 1.00 91.62 93 LEU A CA 1
ATOM 677 C C . LEU A 1 93 ? -7.420 -3.765 -7.878 1.00 91.62 93 LEU A C 1
ATOM 679 O O . LEU A 1 93 ? -8.079 -3.387 -6.910 1.00 91.62 93 LEU A O 1
ATOM 683 N N . GLY A 1 94 ? -7.641 -4.941 -8.473 1.00 93.56 94 GLY A N 1
ATOM 684 C CA . GLY A 1 94 ? -8.669 -5.875 -8.018 1.00 93.56 94 GLY A CA 1
ATOM 685 C C . GLY A 1 94 ? -8.438 -6.346 -6.581 1.00 93.56 94 GLY A C 1
ATOM 686 O O . GLY A 1 94 ? -9.348 -6.259 -5.753 1.00 93.56 94 GLY A O 1
ATOM 687 N N . ILE A 1 95 ? -7.226 -6.818 -6.274 1.00 94.69 95 ILE A N 1
ATOM 688 C CA . ILE A 1 95 ? -6.869 -7.280 -4.925 1.00 94.69 95 ILE A CA 1
ATOM 689 C C . ILE A 1 95 ? -6.941 -6.135 -3.914 1.00 94.69 95 ILE A C 1
ATOM 691 O O . ILE A 1 95 ? -7.561 -6.294 -2.863 1.00 94.69 95 ILE A O 1
ATOM 695 N N . ASP A 1 96 ? -6.375 -4.981 -4.240 1.00 95.19 96 ASP A N 1
ATOM 696 C CA . ASP A 1 96 ? -6.305 -3.821 -3.360 1.00 95.19 96 ASP A CA 1
ATOM 697 C C . ASP A 1 96 ? -7.692 -3.303 -2.989 1.00 95.19 96 ASP A C 1
ATOM 699 O O . ASP A 1 96 ? -7.966 -3.055 -1.815 1.00 95.19 96 ASP A O 1
ATOM 703 N N . VAL A 1 97 ? -8.603 -3.210 -3.962 1.00 95.94 97 VAL A N 1
ATOM 704 C CA . VAL A 1 97 ? -9.993 -2.801 -3.715 1.00 95.94 97 VAL A CA 1
ATOM 705 C C . VAL A 1 97 ? -10.715 -3.820 -2.837 1.00 95.94 97 VAL A C 1
ATOM 707 O O . VAL A 1 97 ? -11.398 -3.427 -1.889 1.00 95.94 97 VAL A O 1
ATOM 710 N N . VAL A 1 98 ? -10.564 -5.119 -3.113 1.00 96.75 98 VAL A N 1
ATOM 711 C CA . VAL A 1 98 ? -11.208 -6.177 -2.316 1.00 96.75 98 VAL A CA 1
ATOM 712 C C . VAL A 1 98 ? -10.695 -6.162 -0.876 1.00 96.75 98 VAL A C 1
ATOM 714 O O . VAL A 1 98 ? -11.497 -6.203 0.060 1.00 96.75 98 VAL A O 1
ATOM 717 N N . LEU A 1 99 ? -9.380 -6.064 -0.682 1.00 96.12 99 LEU A N 1
ATOM 718 C CA . LEU A 1 99 ? -8.763 -6.032 0.642 1.00 96.12 99 LEU A CA 1
ATOM 719 C C . LEU A 1 99 ? -9.101 -4.745 1.398 1.00 96.12 99 LEU A C 1
ATOM 721 O O . LEU A 1 99 ? -9.459 -4.812 2.575 1.00 96.12 99 LEU A O 1
ATOM 725 N N . ALA A 1 100 ? -9.059 -3.589 0.734 1.00 96.44 100 ALA A N 1
ATOM 726 C CA . ALA A 1 100 ? -9.449 -2.316 1.331 1.00 96.44 100 ALA A CA 1
ATOM 727 C C . ALA A 1 100 ? -10.920 -2.328 1.766 1.00 96.44 100 ALA A C 1
ATOM 729 O O . ALA A 1 100 ? -11.230 -1.916 2.884 1.00 96.44 100 ALA A O 1
ATOM 730 N N . ALA A 1 101 ? -11.822 -2.843 0.925 1.00 96.75 101 ALA A N 1
ATOM 731 C CA . ALA A 1 101 ? -13.242 -2.957 1.247 1.00 96.75 101 ALA A CA 1
ATOM 732 C C . ALA A 1 101 ? -13.492 -3.939 2.401 1.00 96.75 101 ALA A C 1
ATOM 734 O O . ALA A 1 101 ? -14.286 -3.642 3.296 1.00 96.75 101 ALA A O 1
ATOM 735 N N . ALA A 1 102 ? -12.799 -5.082 2.414 1.00 95.19 102 ALA A N 1
ATOM 736 C CA . ALA A 1 102 ? -12.889 -6.051 3.501 1.00 95.19 102 ALA A CA 1
ATOM 737 C C . ALA A 1 102 ? -12.436 -5.433 4.831 1.00 95.19 102 ALA A C 1
ATOM 739 O O . ALA A 1 102 ? -13.188 -5.463 5.806 1.00 95.19 102 ALA A O 1
ATOM 740 N N . LEU A 1 103 ? -11.259 -4.801 4.854 1.00 95.62 103 LEU A N 1
ATOM 741 C CA . LEU A 1 103 ? -10.731 -4.131 6.039 1.00 95.62 103 LEU A CA 1
ATOM 742 C C . LEU A 1 103 ? -11.650 -2.992 6.503 1.00 95.62 103 LEU A C 1
ATOM 744 O O . LEU A 1 103 ? -11.998 -2.924 7.681 1.00 95.62 103 LEU A O 1
ATOM 748 N N . ALA A 1 104 ? -12.112 -2.136 5.590 1.00 96.06 104 ALA A N 1
ATOM 749 C CA . ALA A 1 104 ? -13.046 -1.056 5.907 1.00 96.06 104 ALA A CA 1
ATOM 750 C C . ALA A 1 104 ? -14.359 -1.587 6.506 1.00 96.06 104 ALA A C 1
ATOM 752 O O . ALA A 1 104 ? -14.851 -1.041 7.493 1.00 96.06 104 ALA A O 1
ATOM 753 N N . ALA A 1 105 ? -14.902 -2.682 5.966 1.00 95.94 105 ALA A N 1
ATOM 754 C CA . ALA A 1 105 ? -16.104 -3.313 6.500 1.00 95.94 105 ALA A CA 1
ATOM 755 C C . ALA A 1 105 ? -15.888 -3.876 7.914 1.00 95.94 105 ALA A C 1
ATOM 757 O O . ALA A 1 105 ? -16.775 -3.738 8.760 1.00 95.94 105 ALA A O 1
ATOM 758 N N . MET A 1 106 ? -14.725 -4.475 8.195 1.00 93.88 106 MET A N 1
ATOM 759 C CA . MET A 1 106 ? -14.375 -4.945 9.543 1.00 93.88 106 MET A CA 1
ATOM 760 C C . MET A 1 106 ? -14.302 -3.777 10.535 1.00 93.88 106 MET A C 1
ATOM 762 O O . MET A 1 106 ? -14.904 -3.832 11.610 1.00 93.88 106 MET A O 1
ATOM 766 N N . LEU A 1 107 ? -13.641 -2.683 10.147 1.00 94.44 107 LEU A N 1
ATOM 767 C CA . LEU A 1 107 ? -13.513 -1.483 10.978 1.00 94.44 107 LEU A CA 1
ATOM 768 C C . LEU A 1 107 ? -14.863 -0.793 11.212 1.00 94.44 107 LEU A C 1
ATOM 770 O O . LEU A 1 107 ? -15.153 -0.384 12.335 1.00 94.44 107 LEU A O 1
ATOM 774 N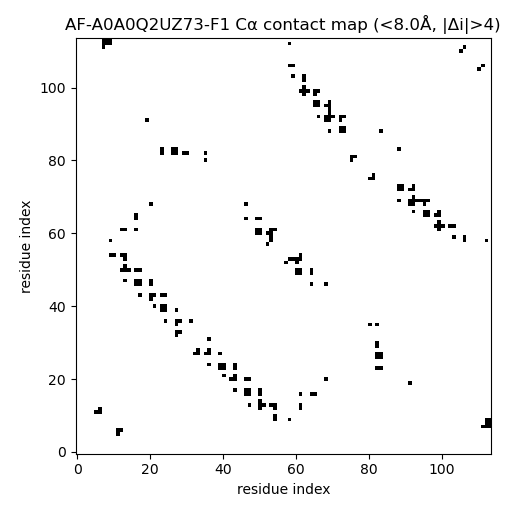 N . TRP A 1 108 ? -15.728 -0.711 10.196 1.00 95.19 108 TRP A N 1
ATOM 775 C CA . TRP A 1 108 ? -17.089 -0.179 10.346 1.00 95.19 108 TRP A CA 1
ATOM 776 C C . TRP A 1 108 ? -17.970 -1.015 11.269 1.00 95.19 108 TRP A C 1
ATOM 778 O O . TRP A 1 108 ? -18.839 -0.469 11.944 1.00 95.19 108 TRP A O 1
ATOM 788 N N . ARG A 1 109 ? -17.738 -2.328 11.340 1.00 94.12 109 ARG A N 1
ATOM 789 C CA . ARG A 1 109 ? -18.416 -3.219 12.294 1.00 94.12 109 ARG A CA 1
ATOM 790 C C . ARG A 1 109 ? -17.856 -3.111 13.716 1.00 94.12 109 ARG A C 1
ATOM 792 O O . ARG A 1 109 ? -18.315 -3.835 14.593 1.00 94.12 109 ARG A O 1
ATOM 799 N N . GLY A 1 110 ? -16.881 -2.230 13.947 1.00 89.38 110 GLY A N 1
ATOM 800 C CA . GLY A 1 110 ? -16.247 -2.034 15.247 1.00 89.38 110 GLY A CA 1
ATOM 801 C C . GLY A 1 110 ? -15.286 -3.155 15.636 1.00 89.38 110 GLY A C 1
ATOM 802 O O . GLY A 1 110 ? -14.992 -3.307 16.819 1.00 89.38 110 GLY A O 1
ATOM 803 N N . GLN A 1 111 ? -14.806 -3.956 14.675 1.00 89.06 111 GLN A N 1
ATOM 804 C CA . GLN A 1 111 ? -13.816 -4.986 14.976 1.00 89.06 111 GLN A CA 1
ATOM 805 C C . GLN A 1 111 ? -12.491 -4.336 15.373 1.00 89.06 111 GLN A C 1
ATOM 807 O O . GLN A 1 111 ? -11.948 -3.495 14.652 1.00 89.06 111 GLN A O 1
ATOM 812 N N . VAL A 1 112 ? -11.977 -4.743 16.529 1.00 83.88 112 VAL A N 1
ATOM 813 C CA . VAL A 1 112 ? -10.663 -4.329 17.009 1.00 83.88 112 VAL A CA 1
ATOM 814 C C . VAL A 1 112 ? -9.638 -5.299 16.444 1.00 83.88 112 VAL A C 1
ATOM 816 O O . VAL A 1 112 ? -9.729 -6.501 16.677 1.00 83.88 112 VAL A O 1
ATOM 819 N N . LEU A 1 113 ? -8.698 -4.750 15.679 1.00 88.25 113 LEU A N 1
ATOM 820 C CA . LEU A 1 113 ? -7.557 -5.490 15.163 1.00 88.25 113 LEU A CA 1
ATOM 821 C C . LEU A 1 113 ? -6.401 -5.395 16.158 1.00 88.25 113 LEU A C 1
ATOM 823 O O . LEU A 1 113 ? -6.051 -4.272 16.558 1.00 88.25 113 LEU A O 1
ATOM 827 N N . ASP A 1 114 ? -5.827 -6.549 16.482 1.00 81.75 114 ASP A N 1
ATOM 828 C CA . ASP A 1 114 ? -4.685 -6.717 17.388 1.00 81.75 114 ASP A CA 1
ATOM 829 C C . ASP A 1 114 ? -3.343 -6.388 16.710 1.00 81.75 114 ASP A C 1
ATOM 831 O O . ASP A 1 114 ? -3.193 -6.620 15.481 1.00 81.75 114 ASP A O 1
#

Foldseek 3Di:
DPVVLLLLALCNLLVVQLVLLCVQLVLQVVVVDPVSNVVSVVRSVVLNVLSVCCNVPNVLSSLVSLQVVLVCLVCVVVPDPRSDDPVSSVVSNVVSNVSSVVSVVCVVVVRHRD

Secondary structure (DSSP, 8-state):
--HHHHHT-HHHHHHHHHHHHHHHHHHHHHHT-HHHHHHHHHHHHHHHHHHHHHHHT-HHHHHHHHHHHHHHHHHHTTTS---S-TTHHHHHHHHHHHHHHHHHHHHHTTPPP-

Mean predicted aligned error: 4.21 Å

Sequence (114 aa):
MAIGDVTNQRGTWATTMVAIASFYVVFAIQSGDTLEIVVHTGLATGFAALAIVGARISSWILAAALLGHGVFDVFAGQVIANPAPGWWGPFCLGIDVVLAAALAAMLWRGQVLD

Solvent-accessible surface area (backbone atoms only — not comparable to full-atom values): 5852 Å² total; per-residue (Å²): 139,60,67,66,63,50,72,35,26,35,62,50,60,27,51,50,48,36,54,62,42,45,50,52,30,55,27,13,57,71,69,66,43,68,65,48,28,53,52,34,43,53,51,28,48,52,51,37,50,42,18,53,47,6,54,74,77,38,64,66,45,35,26,50,47,28,37,47,47,20,52,42,44,68,52,42,61,78,79,42,87,64,61,59,60,88,65,49,36,64,50,44,26,52,51,20,45,53,51,17,51,50,48,46,52,41,51,74,72,66,55,79,63,88

pLDDT: mean 90.48, std 8.55, range [48.97, 97.56]